Protein AF-A0A1B6LFN4-F1 (afdb_monomer_lite)

Secondary structure (DSSP, 8-state):
-HHHHHHHHHHHHHHHTSPPEEEEEESSSSTHHHHHHHHHHTT--EEEEEEP-TTHHHHHHHHHHHHH---HHHHHHHHHHIIIIIHHHHHHHHHHHHHHTTTSSSTTS--HHHHHHHHHHTT--

Radius of gyration: 20.37 Å; chains: 1; bounding box: 42×38×55 Å

Sequence (125 aa):
CLRAHYQSSRLSDHIAMAPKTKLSYFNCVGLGEPIRFLLAYLGRDYEDDRFEHDVWDEIKPKLAKHQNEKNEAVKKELKGPLFNTTVPFYMSRLEAHVKANNGFLANGKLSWADLYFAAISDYLN

Structure (mmCIF, N/CA/C/O backbone):
data_AF-A0A1B6LFN4-F1
#
_entry.id   AF-A0A1B6LFN4-F1
#
loop_
_atom_site.group_PDB
_atom_site.id
_atom_site.type_symbol
_atom_site.label_atom_id
_atom_site.label_alt_id
_atom_site.label_comp_id
_atom_site.label_asym_id
_atom_site.label_entity_id
_atom_site.label_seq_id
_atom_site.pdbx_PDB_ins_code
_atom_site.Cartn_x
_atom_site.Cartn_y
_atom_site.Cartn_z
_atom_site.occupancy
_atom_site.B_iso_or_equiv
_atom_site.auth_seq_id
_atom_site.auth_comp_id
_atom_site.auth_asym_id
_atom_site.auth_atom_id
_atom_site.pdbx_PDB_model_num
ATOM 1 N N . CYS A 1 1 ? -18.422 -26.304 31.445 1.00 51.56 1 CYS A N 1
ATOM 2 C CA . CYS A 1 1 ? -19.515 -25.540 30.800 1.00 51.56 1 CYS A CA 1
ATOM 3 C C . CYS A 1 1 ? -19.458 -24.025 31.057 1.00 51.56 1 CYS A C 1
ATOM 5 O O . CYS A 1 1 ? -19.534 -23.281 30.093 1.00 51.56 1 CYS A O 1
ATOM 7 N N . LEU A 1 2 ? -19.235 -23.531 32.286 1.00 49.59 2 LEU A N 1
ATOM 8 C CA . LEU A 1 2 ? -19.248 -22.079 32.594 1.00 49.59 2 LEU A CA 1
ATOM 9 C C . LEU A 1 2 ? -18.127 -21.233 31.942 1.00 49.59 2 LEU A C 1
ATOM 11 O O . LEU A 1 2 ? -18.329 -20.060 31.647 1.00 49.59 2 LEU A O 1
AT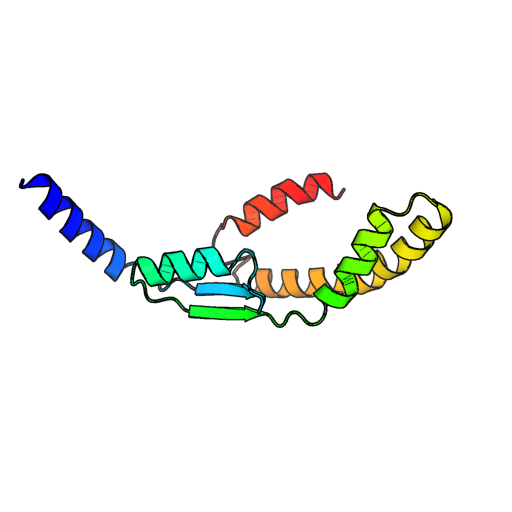OM 15 N N . ARG A 1 3 ? -16.955 -21.820 31.666 1.00 48.22 3 ARG A N 1
ATOM 16 C CA . ARG A 1 3 ? -15.791 -21.097 31.109 1.00 48.22 3 ARG A CA 1
ATOM 17 C C . ARG A 1 3 ? -15.963 -20.699 29.633 1.00 48.22 3 ARG A C 1
ATOM 19 O O . ARG A 1 3 ? -15.493 -19.641 29.234 1.00 48.22 3 ARG A O 1
ATOM 26 N N . ALA A 1 4 ? -16.688 -21.507 28.856 1.00 52.56 4 ALA A N 1
ATOM 27 C CA . ALA A 1 4 ? -16.955 -21.250 27.438 1.00 52.56 4 ALA A CA 1
ATOM 28 C C . ALA A 1 4 ? -17.954 -20.096 27.237 1.00 52.56 4 ALA A C 1
ATOM 30 O O . ALA A 1 4 ? -17.734 -19.228 26.396 1.00 52.56 4 ALA A O 1
ATOM 31 N N . HIS A 1 5 ? -18.998 -20.026 28.071 1.00 51.31 5 HIS A N 1
ATOM 32 C CA . HIS A 1 5 ? -19.948 -18.910 28.045 1.00 51.31 5 HIS A CA 1
ATOM 33 C C . HIS A 1 5 ? -19.293 -17.584 28.460 1.00 51.31 5 HIS A C 1
ATOM 35 O O . HIS A 1 5 ? -19.515 -16.572 27.800 1.00 51.31 5 HIS A O 1
ATOM 41 N N . TYR A 1 6 ? -18.416 -17.608 29.472 1.00 45.56 6 TYR A N 1
ATOM 42 C CA . TYR A 1 6 ? -17.692 -16.422 29.948 1.00 45.56 6 TYR A CA 1
ATOM 43 C C . TYR A 1 6 ? -16.686 -15.861 28.927 1.00 45.56 6 TYR A C 1
ATOM 45 O O . TYR A 1 6 ? -16.519 -14.648 28.812 1.00 45.56 6 TYR A O 1
ATOM 53 N N . GLN A 1 7 ? -16.022 -16.728 28.154 1.00 54.47 7 GLN A N 1
ATOM 54 C CA . GLN A 1 7 ? -15.172 -16.283 27.044 1.00 54.47 7 GLN A CA 1
ATOM 55 C C . GLN A 1 7 ? -15.991 -15.726 25.876 1.00 54.47 7 GLN A C 1
ATOM 57 O O . GLN A 1 7 ? -15.546 -14.760 25.265 1.00 54.47 7 GLN A O 1
AT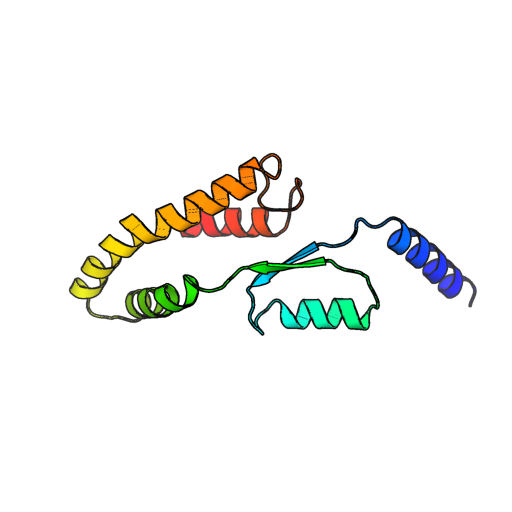OM 62 N N . SER A 1 8 ? -17.184 -16.269 25.596 1.00 59.12 8 SER A N 1
ATOM 63 C CA . SER A 1 8 ? -18.035 -15.761 24.509 1.00 59.12 8 SER A CA 1
ATOM 64 C C . SER A 1 8 ? -18.579 -14.353 24.780 1.00 59.12 8 SER A C 1
ATOM 66 O O . SER A 1 8 ? -18.550 -13.523 23.877 1.00 59.12 8 SER A O 1
ATOM 68 N N . SER A 1 9 ? -18.972 -14.045 26.025 1.00 60.75 9 SER A N 1
ATOM 69 C CA . SER A 1 9 ? -19.511 -12.726 26.388 1.00 60.75 9 SER A CA 1
ATOM 70 C C . SER A 1 9 ? -18.433 -11.639 26.394 1.00 60.75 9 SER A C 1
ATOM 72 O O . SER A 1 9 ? -18.638 -10.538 25.898 1.00 60.75 9 SER A O 1
ATOM 74 N N . ARG A 1 10 ? -17.227 -11.962 26.877 1.00 60.88 10 ARG A N 1
ATOM 75 C CA . ARG A 1 10 ? -16.098 -11.023 26.846 1.00 60.88 10 ARG A CA 1
ATOM 76 C C . ARG A 1 10 ? -15.603 -10.777 25.413 1.00 60.88 10 ARG A C 1
ATOM 78 O O . ARG A 1 10 ? -15.139 -9.686 25.098 1.00 60.88 10 ARG A O 1
ATOM 85 N N . LEU A 1 11 ? -15.711 -11.777 24.534 1.00 60.88 11 LEU A N 1
ATOM 86 C CA . LEU A 1 11 ? -15.366 -11.634 23.120 1.00 60.88 11 LEU A CA 1
ATOM 87 C C . LEU A 1 11 ? -16.353 -10.712 22.392 1.00 60.88 11 LEU A C 1
ATOM 89 O O . LEU A 1 11 ? -15.908 -9.867 21.621 1.00 60.88 11 LEU A O 1
ATOM 93 N N . SER A 1 12 ? -17.659 -10.814 22.668 1.00 60.84 12 SER A N 1
ATOM 94 C CA . SER A 1 12 ? -18.659 -9.893 22.109 1.00 60.84 12 SER A CA 1
ATOM 95 C C . SER A 1 12 ? -18.449 -8.448 22.566 1.00 60.84 12 SER A C 1
ATOM 97 O O . SER A 1 12 ? -18.557 -7.540 21.745 1.00 60.84 12 SER A O 1
ATOM 99 N N . ASP A 1 13 ? -18.044 -8.230 23.820 1.00 61.59 13 ASP A N 1
ATOM 100 C CA . ASP A 1 13 ? -17.765 -6.885 24.341 1.00 61.59 13 ASP A CA 1
ATOM 101 C C . ASP A 1 13 ? -16.533 -6.255 23.663 1.00 61.59 13 ASP A C 1
ATOM 103 O O . ASP A 1 13 ? -16.547 -5.089 23.265 1.00 61.59 13 ASP A O 1
ATOM 107 N N . HIS A 1 14 ? -15.474 -7.044 23.442 1.00 63.03 14 HIS A N 1
ATOM 108 C CA . HIS A 1 14 ? -14.301 -6.595 22.686 1.00 63.03 14 HIS A CA 1
ATOM 109 C C . HIS A 1 14 ? -14.595 -6.365 21.197 1.00 63.03 14 HIS A C 1
ATOM 111 O O . HIS A 1 14 ? -13.951 -5.517 20.582 1.00 63.03 14 HIS A O 1
ATOM 117 N N . ILE A 1 15 ? -15.547 -7.096 20.607 1.00 60.38 15 ILE A N 1
ATOM 118 C CA . ILE A 1 15 ? -15.993 -6.882 19.222 1.00 60.38 15 ILE A CA 1
ATOM 119 C C . ILE A 1 15 ? -16.805 -5.583 19.113 1.00 60.38 15 ILE A C 1
ATOM 121 O O . ILE A 1 15 ? -16.595 -4.836 18.163 1.00 60.38 15 ILE A O 1
ATOM 125 N N . ALA A 1 16 ? -17.655 -5.274 20.098 1.00 58.19 16 ALA A N 1
ATOM 126 C CA . ALA A 1 16 ? -18.464 -4.053 20.123 1.00 58.19 16 ALA A CA 1
ATOM 127 C C . ALA A 1 16 ? -17.640 -2.769 20.353 1.00 58.19 16 ALA A C 1
ATOM 129 O O . ALA A 1 16 ? -18.002 -1.707 19.851 1.00 58.19 16 ALA A O 1
ATOM 130 N N . MET A 1 17 ? -16.523 -2.855 21.086 1.00 59.88 17 MET A N 1
ATOM 131 C CA . MET A 1 17 ? -15.594 -1.736 21.313 1.00 59.88 17 MET A CA 1
ATOM 132 C C . MET A 1 17 ? -14.462 -1.633 20.278 1.00 59.88 17 MET A C 1
ATOM 134 O O . MET A 1 17 ? -13.660 -0.697 20.343 1.00 59.88 17 MET A O 1
ATOM 138 N N . ALA A 1 18 ? -14.341 -2.589 19.352 1.00 60.31 18 ALA A N 1
ATOM 139 C CA . ALA A 1 18 ? -13.284 -2.549 18.353 1.00 60.31 18 ALA A CA 1
ATOM 140 C C . ALA A 1 18 ? -13.550 -1.415 17.346 1.00 60.31 18 ALA A C 1
ATOM 142 O O . ALA A 1 18 ? -14.679 -1.265 16.872 1.00 60.31 18 ALA A O 1
ATOM 143 N N . PRO A 1 19 ? -12.529 -0.622 16.980 1.00 69.31 19 PRO A N 1
ATOM 144 C CA . PRO A 1 19 ? -12.674 0.339 15.897 1.00 69.31 19 PRO A CA 1
ATOM 145 C C . PRO A 1 19 ? -13.108 -0.395 14.622 1.00 69.31 19 PRO A C 1
ATOM 147 O O . PRO A 1 19 ? -12.589 -1.475 14.316 1.00 69.31 19 PRO A O 1
ATOM 150 N N . LYS A 1 20 ? -14.062 0.188 13.882 1.00 70.00 20 LYS A N 1
ATOM 151 C CA . LYS A 1 20 ? -14.493 -0.338 12.580 1.00 70.00 20 LYS A CA 1
ATOM 152 C C . LYS A 1 20 ? -13.256 -0.568 11.719 1.00 70.00 20 LYS A C 1
ATOM 154 O O . LYS A 1 20 ? -12.433 0.329 11.549 1.00 70.00 20 LYS A O 1
ATOM 159 N N . THR A 1 21 ? -13.085 -1.798 11.251 1.00 77.25 21 THR A N 1
ATOM 160 C CA . THR A 1 21 ? -11.874 -2.182 10.529 1.00 77.25 21 THR A CA 1
ATOM 161 C C . THR A 1 21 ? -12.006 -1.709 9.087 1.00 77.25 21 THR A C 1
ATOM 163 O O . THR A 1 21 ? -12.927 -2.118 8.387 1.00 77.25 21 THR A O 1
ATOM 166 N N . LYS A 1 22 ? -11.112 -0.820 8.652 1.00 80.88 22 LYS A N 1
ATOM 167 C CA . LYS A 1 22 ? -11.024 -0.377 7.260 1.00 80.88 22 LYS A CA 1
ATOM 168 C C . LYS A 1 22 ? -10.058 -1.292 6.507 1.00 80.88 22 LYS A C 1
ATOM 170 O O . LYS A 1 22 ? -8.897 -1.410 6.898 1.00 80.88 22 LYS A O 1
ATOM 175 N N . LEU A 1 23 ? -10.538 -1.955 5.459 1.00 81.12 23 LEU A N 1
ATOM 176 C CA . LEU A 1 23 ? -9.740 -2.753 4.536 1.00 81.12 23 LEU A CA 1
ATOM 177 C C . LEU A 1 23 ? -9.473 -1.921 3.285 1.00 81.12 23 LEU A C 1
ATOM 179 O O . LEU A 1 23 ? -10.347 -1.773 2.440 1.00 81.12 23 LEU A O 1
ATOM 183 N N . SER A 1 24 ? -8.253 -1.408 3.165 1.00 79.25 24 SER A N 1
ATOM 184 C CA . SER A 1 24 ? -7.812 -0.708 1.962 1.00 79.25 24 SER A CA 1
ATOM 185 C C . SER A 1 24 ? -7.006 -1.660 1.069 1.00 79.25 24 SER A C 1
ATOM 187 O O . SER A 1 24 ? -5.905 -2.069 1.443 1.00 79.25 24 SER A O 1
ATOM 189 N N . TYR A 1 25 ? -7.546 -2.051 -0.091 1.00 76.31 25 TYR A N 1
ATOM 190 C CA . TYR A 1 25 ? -6.876 -2.967 -1.028 1.00 76.31 25 TYR A CA 1
ATOM 191 C C . TYR A 1 25 ? -7.204 -2.649 -2.491 1.00 76.31 25 TYR A C 1
ATOM 193 O O . TYR A 1 25 ? -8.114 -1.887 -2.795 1.00 76.31 25 TYR A O 1
ATOM 201 N N . PHE A 1 26 ? -6.455 -3.233 -3.424 1.00 72.62 26 PHE A N 1
ATOM 202 C CA . PHE A 1 26 ? -6.702 -3.064 -4.854 1.00 72.62 26 PHE A CA 1
ATOM 203 C C . PHE A 1 26 ? -8.087 -3.575 -5.274 1.00 72.62 26 PHE A C 1
ATOM 205 O O . PHE A 1 26 ? -8.612 -4.541 -4.703 1.00 72.62 26 PHE A O 1
ATOM 212 N N . ASN A 1 27 ? -8.640 -2.967 -6.326 1.00 73.06 27 ASN A N 1
ATOM 213 C CA . ASN A 1 27 ? -9.852 -3.429 -7.003 1.00 73.06 27 ASN A CA 1
ATOM 214 C C . ASN A 1 27 ? -9.602 -4.701 -7.848 1.00 73.06 27 ASN A C 1
ATOM 216 O O . ASN A 1 27 ? -9.872 -4.750 -9.044 1.00 73.06 27 ASN A O 1
ATOM 220 N N . CYS A 1 28 ? -9.032 -5.740 -7.237 1.00 66.25 28 CYS A N 1
ATOM 221 C CA . CYS A 1 28 ? -8.776 -7.029 -7.869 1.00 66.25 28 CYS A CA 1
ATOM 222 C C . CYS A 1 28 ? -9.011 -8.187 -6.889 1.00 66.25 28 CYS A C 1
ATOM 224 O O . CYS A 1 28 ? -8.971 -8.020 -5.664 1.00 66.25 28 CYS A O 1
ATOM 226 N N . VAL A 1 29 ? -9.226 -9.387 -7.438 1.00 65.44 29 VAL A N 1
ATOM 227 C CA . VAL A 1 29 ? -9.452 -10.640 -6.686 1.00 65.44 29 VAL A CA 1
ATOM 228 C C . VAL A 1 29 ? -8.113 -11.239 -6.209 1.00 65.44 29 VAL A C 1
ATOM 230 O O . VAL A 1 29 ? -7.802 -12.404 -6.438 1.00 65.44 29 VAL A O 1
ATOM 233 N N . GLY A 1 30 ? -7.256 -10.387 -5.635 1.00 72.31 30 GLY A N 1
ATOM 234 C CA . GLY A 1 30 ? -5.899 -10.711 -5.187 1.00 72.31 30 GLY A CA 1
ATOM 235 C C . GLY A 1 30 ? -5.835 -11.120 -3.714 1.00 72.31 30 GLY A C 1
ATOM 236 O O . GLY A 1 30 ? -6.747 -11.745 -3.180 1.00 72.31 30 GLY A O 1
ATOM 237 N N . LEU A 1 31 ? -4.765 -10.722 -3.017 1.00 75.56 31 LEU A N 1
ATOM 238 C CA . LEU A 1 31 ? -4.564 -11.072 -1.599 1.00 75.56 31 LEU A CA 1
ATOM 239 C C . LEU A 1 31 ? -5.604 -10.438 -0.659 1.00 75.56 31 LEU A C 1
ATOM 241 O O . LEU A 1 31 ? -5.736 -10.872 0.481 1.00 75.56 31 LEU A O 1
ATOM 245 N N . GLY A 1 32 ? -6.351 -9.435 -1.127 1.00 76.44 32 GLY A N 1
ATOM 246 C CA . GLY A 1 32 ? -7.460 -8.845 -0.383 1.00 76.44 32 GLY A CA 1
ATOM 247 C C . GLY A 1 32 ? -8.681 -9.759 -0.289 1.00 76.44 32 GLY A C 1
ATOM 248 O O . GLY A 1 32 ? -9.426 -9.668 0.681 1.00 76.44 32 GLY A O 1
ATOM 249 N N . GLU A 1 33 ? -8.877 -10.677 -1.238 1.00 80.25 33 GLU A N 1
ATOM 250 C CA . GLU A 1 33 ? -10.100 -11.481 -1.296 1.00 80.25 33 GLU A CA 1
ATOM 251 C C . GLU A 1 33 ? -10.216 -12.507 -0.154 1.00 80.25 33 GLU A C 1
ATOM 253 O O . GLU A 1 33 ? -11.264 -12.552 0.493 1.00 80.25 33 GLU A O 1
ATOM 258 N N . PRO A 1 34 ? -9.158 -13.259 0.212 1.00 82.31 34 PRO A N 1
ATOM 259 C CA . PRO A 1 34 ? -9.195 -14.103 1.406 1.00 82.31 34 PRO A CA 1
ATOM 260 C C . PRO A 1 34 ? -9.512 -13.320 2.687 1.00 82.31 34 PRO A C 1
ATOM 262 O O . PRO A 1 34 ? -10.192 -13.835 3.571 1.00 82.31 34 PRO A O 1
ATOM 265 N N . ILE A 1 35 ? -9.056 -12.066 2.780 1.00 82.69 35 ILE A N 1
ATOM 266 C CA . ILE A 1 35 ? -9.315 -11.197 3.934 1.00 82.69 35 ILE A CA 1
ATOM 267 C C . ILE A 1 35 ? -10.793 -10.787 3.964 1.00 82.69 35 ILE A C 1
ATOM 269 O O . ILE A 1 35 ? -11.423 -10.889 5.015 1.00 82.69 35 ILE A O 1
ATOM 273 N N . ARG A 1 36 ? -11.379 -10.410 2.818 1.00 85.62 36 ARG A N 1
ATOM 274 C CA . ARG A 1 36 ? -12.821 -10.122 2.699 1.00 85.62 36 ARG A CA 1
ATOM 275 C C . ARG A 1 36 ? -13.677 -11.326 3.077 1.00 85.62 36 ARG A C 1
ATOM 277 O O . ARG A 1 36 ? -14.616 -11.181 3.858 1.00 85.62 36 ARG A O 1
ATOM 284 N N . PHE A 1 37 ? -13.325 -12.517 2.589 1.00 84.94 37 PHE A N 1
ATOM 285 C CA . PHE A 1 37 ? -14.013 -13.757 2.954 1.00 84.94 37 PHE A CA 1
ATOM 286 C C . PHE A 1 37 ? -13.938 -14.042 4.450 1.00 84.94 37 PHE A C 1
ATOM 288 O O . PHE A 1 37 ? -14.946 -14.404 5.053 1.00 84.94 37 PHE A O 1
ATOM 295 N N . LEU A 1 38 ? -12.769 -13.854 5.064 1.00 83.12 38 LEU A N 1
ATOM 296 C CA . LEU A 1 38 ? -12.595 -14.060 6.497 1.00 83.12 38 LEU A CA 1
ATOM 297 C C . LEU A 1 38 ? -13.463 -13.087 7.307 1.00 83.12 38 LEU A C 1
ATOM 299 O O . LEU A 1 38 ? -14.122 -13.493 8.262 1.00 83.12 38 LEU A O 1
ATOM 303 N N . LEU A 1 39 ? -13.493 -11.812 6.911 1.00 84.38 39 LEU A N 1
ATOM 304 C CA . LEU A 1 39 ? -14.304 -10.784 7.565 1.00 84.38 39 LEU A CA 1
ATOM 305 C C . LEU A 1 39 ? -15.807 -11.069 7.423 1.00 84.38 39 LEU A C 1
ATOM 307 O O . LEU A 1 39 ? -16.533 -10.977 8.414 1.00 84.38 39 LEU A O 1
ATOM 311 N N . ALA A 1 40 ? -16.250 -11.499 6.237 1.00 84.38 40 ALA A N 1
ATOM 312 C CA . ALA A 1 40 ? -17.634 -11.892 5.976 1.00 84.38 40 ALA A CA 1
ATOM 313 C C . ALA A 1 40 ? -18.044 -13.157 6.750 1.00 84.38 40 ALA A C 1
ATOM 315 O O . ALA A 1 40 ? -19.105 -13.180 7.367 1.00 84.38 40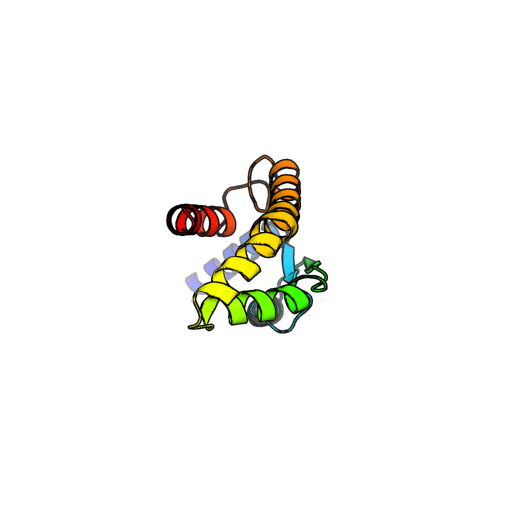 ALA A O 1
ATOM 316 N N . TYR A 1 41 ? -17.190 -14.187 6.780 1.00 79.00 41 TYR A N 1
ATOM 317 C CA . TYR A 1 41 ? -17.432 -15.422 7.537 1.00 79.00 41 TYR A CA 1
ATOM 318 C C . TYR A 1 41 ? -17.567 -15.160 9.041 1.00 79.00 41 TYR A C 1
ATOM 320 O O . TYR A 1 41 ? -18.397 -15.764 9.716 1.00 79.00 41 TYR A O 1
ATOM 328 N N . LEU A 1 42 ? -16.763 -14.235 9.568 1.00 81.31 42 LEU A N 1
ATOM 329 C CA . LEU A 1 42 ? -16.806 -13.827 10.971 1.00 81.31 42 LEU A CA 1
ATOM 330 C C . LEU A 1 42 ? -17.955 -12.855 11.289 1.00 81.31 42 LEU A C 1
ATOM 332 O O . LEU A 1 42 ? -18.115 -12.496 12.455 1.00 81.31 42 LEU A O 1
ATOM 336 N N . GLY A 1 43 ? -18.723 -12.411 10.287 1.00 80.38 43 GLY A N 1
ATOM 337 C CA . GLY A 1 43 ? -19.834 -11.474 10.458 1.00 80.38 43 GLY A CA 1
ATOM 338 C C . GLY A 1 43 ? -19.414 -10.113 11.020 1.00 80.38 43 GLY A C 1
ATOM 339 O O . GLY A 1 43 ? -20.193 -9.494 11.740 1.00 80.38 43 GLY A O 1
ATOM 340 N N . ARG A 1 44 ? -18.177 -9.660 10.759 1.00 77.75 44 ARG A N 1
ATOM 341 C CA . ARG A 1 44 ? -17.731 -8.323 11.178 1.00 77.75 44 ARG A CA 1
ATOM 342 C C . ARG A 1 44 ? -18.068 -7.291 10.114 1.00 77.75 44 ARG A C 1
ATOM 344 O O . ARG A 1 44 ? -17.729 -7.479 8.949 1.00 77.75 44 ARG A O 1
ATOM 351 N N . ASP A 1 45 ? -18.602 -6.158 10.551 1.00 79.19 45 ASP A N 1
ATOM 352 C CA . ASP A 1 45 ? -18.718 -4.972 9.709 1.00 79.19 45 ASP A CA 1
ATOM 353 C C . ASP A 1 45 ? -17.325 -4.383 9.426 1.00 79.19 45 ASP A C 1
ATOM 355 O O . ASP A 1 45 ? -16.524 -4.164 10.343 1.00 79.19 45 ASP A O 1
ATOM 359 N N . TYR A 1 46 ? -17.033 -4.114 8.153 1.00 85.25 46 TYR A N 1
ATOM 360 C CA . TYR A 1 46 ? -15.785 -3.498 7.700 1.00 85.25 46 TYR A CA 1
ATOM 361 C C . TYR A 1 46 ? -16.038 -2.542 6.528 1.00 85.25 46 TYR A C 1
ATOM 363 O O . TYR A 1 46 ? -17.032 -2.667 5.814 1.00 85.25 46 TYR A O 1
ATOM 371 N N . GLU A 1 47 ? -15.143 -1.573 6.340 1.00 84.88 47 GLU A N 1
ATOM 372 C CA . GLU A 1 47 ? -15.174 -0.624 5.217 1.00 84.88 47 GLU A CA 1
ATOM 373 C C . GLU A 1 47 ? -14.184 -1.091 4.135 1.00 84.88 47 GLU A C 1
ATOM 375 O O . GLU A 1 47 ? -12.996 -1.206 4.428 1.00 84.88 47 GLU A O 1
ATOM 380 N N . ASP A 1 48 ? -14.656 -1.399 2.918 1.00 83.50 48 ASP A N 1
ATOM 381 C CA . ASP A 1 48 ? -13.830 -1.854 1.776 1.00 83.50 48 ASP A CA 1
ATOM 382 C C . ASP A 1 48 ? -13.452 -0.657 0.890 1.00 83.50 48 ASP A C 1
ATOM 384 O O . ASP A 1 48 ? -14.219 -0.228 0.028 1.00 83.50 48 ASP A O 1
ATOM 388 N N . ASP A 1 49 ? -12.268 -0.104 1.131 1.00 82.75 49 ASP A N 1
ATOM 389 C CA . ASP A 1 49 ? -11.705 1.030 0.402 1.00 82.75 49 ASP A CA 1
ATOM 390 C C . ASP A 1 49 ? -10.845 0.520 -0.758 1.00 82.75 49 ASP A C 1
ATOM 392 O O . ASP A 1 49 ? -9.765 -0.050 -0.566 1.00 82.75 49 ASP A O 1
ATOM 396 N N . ARG A 1 50 ? -11.362 0.663 -1.980 1.00 80.56 50 ARG A N 1
ATOM 397 C CA . ARG A 1 50 ? -10.761 0.071 -3.176 1.00 80.56 50 ARG A CA 1
ATOM 398 C C . ARG A 1 50 ? -9.884 1.071 -3.907 1.00 80.56 50 ARG A C 1
ATOM 400 O O . ARG A 1 50 ? -10.360 2.099 -4.377 1.00 80.56 50 ARG A O 1
ATOM 407 N N . PHE A 1 51 ? -8.614 0.720 -4.072 1.00 71.31 51 PHE A N 1
ATOM 408 C CA . PHE A 1 51 ? -7.705 1.475 -4.924 1.00 71.31 51 PHE A CA 1
ATOM 409 C C . PHE A 1 51 ? -7.864 1.055 -6.384 1.00 71.31 51 PHE A C 1
ATOM 411 O O . PHE A 1 51 ? -7.788 -0.136 -6.706 1.00 71.31 51 PHE A O 1
ATOM 418 N N . GLU A 1 52 ? -8.028 2.047 -7.253 1.00 66.31 52 GLU A N 1
ATOM 419 C CA . GLU A 1 52 ? -8.000 1.874 -8.702 1.00 66.31 52 GLU A CA 1
ATOM 420 C C . GLU A 1 52 ? -6.603 1.413 -9.167 1.00 66.31 52 GLU A C 1
ATOM 422 O O . GLU A 1 52 ? -5.562 1.899 -8.702 1.00 66.31 52 GLU A O 1
ATOM 427 N N . HIS A 1 53 ? -6.590 0.371 -10.002 1.00 60.38 53 HIS A N 1
ATOM 428 C CA . HIS A 1 53 ? -5.422 -0.469 -10.320 1.00 60.38 53 HIS A CA 1
ATOM 429 C C . HIS A 1 53 ? -4.635 0.019 -11.553 1.00 60.38 53 HIS A C 1
ATOM 431 O O . HIS A 1 53 ? -3.679 -0.614 -12.000 1.00 60.38 53 HIS A O 1
ATOM 437 N N . ASP A 1 54 ? -5.015 1.178 -12.077 1.00 60.56 54 ASP A N 1
ATOM 438 C CA . ASP A 1 54 ? -4.790 1.647 -13.449 1.00 60.56 54 ASP A CA 1
ATOM 439 C C . ASP A 1 54 ? -3.312 1.677 -13.836 1.00 60.56 54 ASP A C 1
ATOM 441 O O . ASP A 1 54 ? -2.935 1.416 -14.972 1.00 60.56 54 ASP A O 1
ATOM 445 N N . VAL A 1 55 ? -2.450 1.977 -12.865 1.00 57.25 55 VAL A N 1
ATOM 446 C CA . VAL A 1 55 ? -1.020 2.176 -13.108 1.00 57.25 55 VAL A CA 1
ATOM 447 C C . VAL A 1 55 ? -0.228 0.870 -12.923 1.00 57.25 55 VAL A C 1
ATOM 449 O O . VAL A 1 55 ? 0.800 0.663 -13.569 1.00 57.25 55 VAL A O 1
ATOM 452 N N . TRP A 1 56 ? -0.693 -0.058 -12.075 1.00 57.53 56 TRP A N 1
ATOM 453 C CA . TRP A 1 56 ? 0.063 -1.278 -11.755 1.00 57.53 56 TRP A CA 1
ATOM 454 C C . TRP A 1 56 ? 0.135 -2.253 -12.936 1.00 57.53 56 TRP A C 1
ATOM 456 O O . TRP A 1 56 ? 1.176 -2.881 -13.150 1.00 57.53 56 TRP A O 1
ATOM 466 N N . ASP A 1 57 ? -0.922 -2.324 -13.747 1.00 63.72 57 ASP A N 1
ATOM 467 C CA . ASP A 1 57 ? -0.974 -3.192 -14.929 1.00 63.72 57 ASP A CA 1
ATOM 468 C C . ASP A 1 57 ? -0.009 -2.759 -16.039 1.00 63.72 57 ASP A C 1
ATOM 470 O O . ASP A 1 57 ? 0.510 -3.602 -16.771 1.00 63.72 57 ASP A O 1
ATOM 474 N N . GLU A 1 58 ? 0.329 -1.471 -16.123 1.00 64.94 58 GLU A N 1
ATOM 475 C CA . GLU A 1 58 ? 1.337 -0.981 -17.070 1.00 64.94 58 GLU A CA 1
ATOM 476 C C . GLU A 1 58 ? 2.774 -1.232 -16.598 1.00 64.94 58 GLU A C 1
ATOM 478 O O . GLU A 1 58 ? 3.708 -1.351 -17.399 1.00 64.94 58 GLU A O 1
ATOM 483 N N . ILE A 1 59 ? 2.969 -1.271 -15.284 1.00 64.00 59 ILE A N 1
ATOM 484 C CA . ILE A 1 59 ? 4.281 -1.277 -14.637 1.00 64.00 59 ILE A CA 1
ATOM 485 C C . ILE A 1 59 ? 4.770 -2.696 -14.392 1.00 64.00 59 ILE A C 1
ATOM 487 O O . ILE A 1 59 ? 5.937 -3.002 -14.648 1.00 64.00 59 ILE A O 1
ATOM 491 N N . LYS A 1 60 ? 3.880 -3.586 -13.950 1.00 65.69 60 LYS A N 1
ATOM 492 C CA . LYS A 1 60 ? 4.186 -4.990 -13.672 1.00 65.69 60 LYS A CA 1
ATOM 493 C C . LYS A 1 60 ? 4.861 -5.712 -14.848 1.00 65.69 60 LYS A C 1
ATOM 495 O O . LYS A 1 60 ? 5.894 -6.337 -14.606 1.00 65.69 60 LYS A O 1
ATOM 500 N N . PRO A 1 61 ? 4.394 -5.616 -16.111 1.00 70.06 61 PRO A N 1
ATOM 501 C CA . PRO A 1 61 ? 5.093 -6.238 -17.234 1.00 70.06 61 PRO A CA 1
ATOM 502 C C . PRO A 1 61 ? 6.458 -5.590 -17.513 1.00 70.06 61 PRO A C 1
ATOM 504 O O 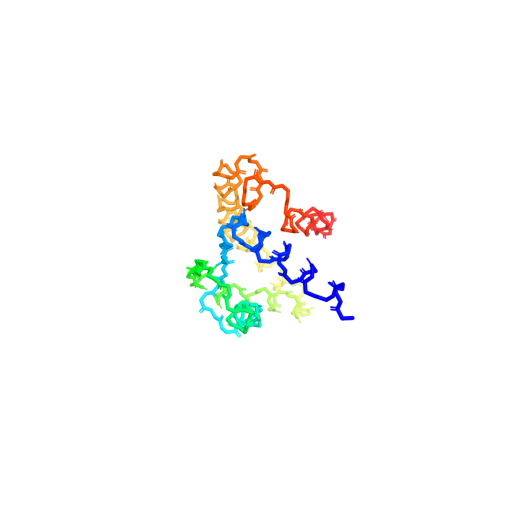. PRO A 1 61 ? 7.392 -6.295 -17.887 1.00 70.06 61 PRO A O 1
ATOM 507 N N . LYS A 1 62 ? 6.625 -4.279 -17.278 1.00 65.75 62 LYS A N 1
ATOM 508 C CA . LYS A 1 62 ? 7.910 -3.574 -17.456 1.00 65.75 62 LYS A CA 1
ATOM 509 C C . LYS A 1 62 ? 8.942 -3.991 -16.399 1.00 65.75 62 LYS A C 1
ATOM 511 O O . LYS A 1 62 ? 10.097 -4.236 -16.746 1.00 65.75 62 LYS A O 1
ATOM 516 N N . LEU A 1 63 ? 8.530 -4.142 -15.137 1.00 65.31 63 LEU A N 1
ATOM 517 C CA . LEU A 1 63 ? 9.376 -4.672 -14.059 1.00 65.31 63 LEU A CA 1
ATOM 518 C C . LEU A 1 63 ? 9.689 -6.154 -14.244 1.00 65.31 63 LEU A C 1
ATOM 520 O O . LEU A 1 63 ? 10.847 -6.544 -14.118 1.00 65.31 63 LEU A O 1
ATOM 524 N N . ALA A 1 64 ? 8.689 -6.968 -14.595 1.00 63.75 64 ALA A N 1
ATOM 525 C CA . ALA A 1 64 ? 8.893 -8.383 -14.884 1.00 63.75 64 ALA A CA 1
ATOM 526 C C . ALA A 1 64 ? 9.861 -8.569 -16.059 1.00 63.75 64 ALA A C 1
ATOM 528 O O . ALA A 1 64 ? 10.715 -9.451 -16.015 1.00 63.75 64 ALA A O 1
ATOM 529 N N . LYS A 1 65 ? 9.791 -7.703 -17.078 1.00 63.75 65 LYS A N 1
ATOM 530 C CA . LYS A 1 65 ? 10.780 -7.668 -18.155 1.00 63.75 65 LYS A CA 1
ATOM 531 C C . LYS A 1 65 ? 12.160 -7.285 -17.619 1.00 63.75 65 LYS A C 1
ATOM 533 O O . LYS A 1 65 ? 13.095 -8.043 -17.809 1.00 63.75 65 LYS A O 1
ATOM 538 N N . HIS A 1 66 ? 12.300 -6.194 -16.863 1.00 61.12 66 HIS A N 1
ATOM 539 C CA . HIS A 1 66 ? 13.589 -5.795 -16.276 1.00 61.12 66 HIS A CA 1
ATOM 540 C C . HIS A 1 66 ? 14.243 -6.882 -15.396 1.00 61.12 66 HIS A C 1
ATOM 542 O O . HIS A 1 66 ? 15.466 -7.039 -15.406 1.00 61.12 66 HIS A O 1
ATOM 548 N N . GLN A 1 67 ? 13.446 -7.620 -14.621 1.00 58.94 67 GLN A N 1
ATOM 549 C CA . GLN A 1 67 ? 13.933 -8.683 -13.740 1.00 58.94 67 GLN A CA 1
ATOM 550 C C . GLN A 1 67 ? 14.335 -9.952 -14.505 1.00 58.94 67 GLN A C 1
ATOM 552 O O . GLN A 1 67 ? 15.315 -10.588 -14.122 1.00 58.94 67 GLN A O 1
ATOM 557 N N . ASN A 1 68 ? 13.624 -10.297 -15.584 1.00 59.31 68 ASN A N 1
ATOM 558 C CA . ASN A 1 68 ? 13.838 -11.542 -16.332 1.00 59.31 68 ASN A CA 1
ATOM 559 C C . ASN A 1 68 ? 14.707 -11.385 -17.598 1.00 59.31 68 ASN A C 1
ATOM 561 O O . ASN A 1 68 ? 15.148 -12.387 -18.162 1.00 59.31 68 ASN A O 1
ATOM 565 N N . GLU A 1 69 ? 14.969 -10.158 -18.058 1.00 62.50 69 GLU A N 1
ATOM 566 C CA . GLU A 1 69 ? 15.781 -9.886 -19.250 1.00 62.50 69 GLU A CA 1
ATOM 567 C C . GLU A 1 69 ? 17.276 -10.108 -18.957 1.00 62.50 69 GLU A C 1
ATOM 569 O O . GLU A 1 69 ? 17.872 -9.443 -18.106 1.00 62.50 69 GLU A O 1
ATOM 574 N N . LYS A 1 70 ? 17.899 -11.044 -19.685 1.00 62.62 70 LYS A N 1
ATOM 575 C CA . LYS A 1 70 ? 19.322 -11.408 -19.525 1.00 62.62 70 LYS A CA 1
ATOM 576 C C . LYS A 1 70 ? 20.285 -10.468 -20.265 1.00 62.62 70 LYS A C 1
ATOM 578 O O . LYS A 1 70 ? 21.488 -10.537 -20.042 1.00 62.62 70 LYS A O 1
ATOM 583 N N . ASN A 1 71 ? 19.775 -9.606 -21.150 1.00 66.31 71 ASN A N 1
ATOM 584 C CA . ASN A 1 71 ? 20.573 -8.652 -21.920 1.00 66.31 71 ASN A CA 1
ATOM 585 C C . ASN A 1 71 ? 20.792 -7.351 -21.121 1.00 66.31 71 ASN A C 1
ATOM 587 O O . ASN A 1 71 ? 19.859 -6.573 -20.901 1.00 66.31 71 ASN A O 1
ATOM 591 N N . GLU A 1 72 ? 22.034 -7.107 -20.692 1.00 62.66 72 GLU A N 1
ATOM 592 C CA . GLU A 1 72 ? 22.400 -5.988 -19.812 1.00 62.66 72 GLU A CA 1
ATOM 593 C C . GLU A 1 72 ? 22.123 -4.597 -20.408 1.00 62.66 72 GLU A C 1
ATOM 595 O O . GLU A 1 72 ? 21.798 -3.668 -19.663 1.00 62.66 72 GLU A O 1
ATOM 600 N N . ALA A 1 73 ? 22.188 -4.443 -21.736 1.00 65.56 73 ALA A N 1
ATOM 601 C CA . ALA A 1 73 ? 21.958 -3.159 -22.402 1.00 65.56 73 ALA A CA 1
ATOM 602 C C . ALA A 1 73 ? 20.489 -2.710 -22.287 1.00 65.56 73 ALA A C 1
ATOM 604 O O . ALA A 1 73 ? 20.205 -1.590 -21.865 1.00 65.56 73 ALA A O 1
ATOM 605 N N . VAL A 1 74 ? 19.548 -3.624 -22.541 1.00 64.62 74 VAL A N 1
ATOM 606 C CA . VAL A 1 74 ? 18.099 -3.366 -22.434 1.00 64.62 74 VAL A CA 1
ATOM 607 C C . VAL A 1 74 ? 17.687 -3.164 -20.973 1.00 64.62 74 VAL A C 1
ATOM 609 O O . VAL A 1 74 ? 16.848 -2.317 -20.658 1.00 64.62 74 VAL A O 1
ATOM 612 N N . LYS A 1 75 ? 18.330 -3.886 -20.045 1.00 60.28 75 LYS A N 1
ATOM 613 C CA . LYS A 1 75 ? 18.126 -3.711 -18.603 1.00 60.28 75 LYS A CA 1
ATOM 614 C C . LYS A 1 75 ? 18.504 -2.300 -18.151 1.00 60.28 75 LYS A C 1
ATOM 616 O O . LYS A 1 75 ? 17.797 -1.728 -17.323 1.00 60.28 75 LYS A O 1
ATOM 621 N N . LYS A 1 76 ? 19.584 -1.735 -18.700 1.00 62.53 76 LYS A N 1
ATOM 622 C CA . LYS A 1 76 ? 20.065 -0.382 -18.387 1.00 62.53 76 LYS A CA 1
ATOM 623 C C . LYS A 1 76 ? 19.148 0.706 -18.952 1.00 62.53 76 LYS A C 1
ATOM 625 O O . LYS A 1 76 ? 18.859 1.659 -18.234 1.00 62.53 76 LYS A O 1
ATOM 630 N N . GLU A 1 77 ? 18.629 0.534 -20.166 1.00 66.56 77 GLU A N 1
ATOM 631 C CA . GLU A 1 77 ? 17.676 1.484 -20.762 1.00 66.56 77 GLU A CA 1
ATOM 632 C C . GLU A 1 77 ? 16.325 1.501 -20.035 1.00 66.56 77 GLU A C 1
ATOM 634 O O . GLU A 1 77 ? 15.746 2.565 -19.831 1.00 66.56 77 GLU A O 1
ATOM 639 N N . LEU A 1 78 ? 15.860 0.347 -19.544 1.00 64.31 78 LEU A N 1
ATOM 640 C CA . LEU A 1 78 ? 14.623 0.246 -18.763 1.00 64.31 78 LEU A CA 1
ATOM 641 C C . LEU A 1 78 ? 14.735 0.831 -17.345 1.00 64.31 78 LEU A C 1
ATOM 643 O O . LEU A 1 78 ? 13.713 1.226 -16.781 1.00 64.31 78 LEU A O 1
ATOM 647 N N . LYS A 1 79 ? 15.944 0.930 -16.763 1.00 64.31 79 LYS A N 1
ATOM 648 C CA . LYS A 1 79 ? 16.138 1.582 -15.450 1.00 64.31 79 LYS A CA 1
ATOM 649 C C . LYS A 1 79 ? 15.738 3.055 -15.492 1.00 64.31 79 LYS A C 1
ATOM 651 O O . LYS A 1 79 ? 15.102 3.528 -14.558 1.00 64.31 79 LYS A O 1
ATOM 656 N N . GLY A 1 80 ? 16.075 3.762 -16.570 1.00 67.69 80 GLY A N 1
ATOM 657 C CA . GLY A 1 80 ? 15.837 5.203 -16.705 1.00 67.69 80 GLY A CA 1
ATOM 658 C C . GLY A 1 80 ? 14.387 5.623 -16.421 1.00 67.69 80 GLY A C 1
ATOM 659 O O . GLY A 1 80 ? 14.144 6.318 -15.436 1.00 67.69 80 GLY A O 1
ATOM 660 N N . PRO A 1 81 ? 13.399 5.193 -17.225 1.00 66.88 81 PRO A N 1
ATOM 661 C CA . PRO A 1 81 ? 12.002 5.568 -17.010 1.00 66.88 81 PRO A CA 1
ATOM 662 C C . PRO A 1 81 ? 11.439 5.012 -15.691 1.00 66.88 81 PRO A C 1
ATOM 664 O O . PRO A 1 81 ? 10.615 5.662 -15.053 1.00 66.88 81 PRO A O 1
ATOM 667 N N . LEU A 1 82 ? 11.912 3.854 -15.221 1.00 66.00 82 LEU A N 1
ATOM 668 C CA . LEU A 1 82 ? 11.436 3.274 -13.965 1.00 66.00 82 LEU A CA 1
ATOM 669 C C . LEU A 1 82 ? 11.784 4.158 -12.756 1.00 66.00 82 LEU A C 1
ATOM 671 O O . LEU A 1 82 ? 10.907 4.479 -11.956 1.00 66.00 82 LEU A O 1
ATOM 675 N N . PHE A 1 83 ? 13.037 4.603 -12.653 1.00 69.81 83 PHE A N 1
ATOM 676 C CA . PHE A 1 83 ? 13.486 5.437 -11.536 1.00 69.81 83 PHE A CA 1
ATOM 677 C C . PHE A 1 83 ? 13.113 6.917 -11.689 1.00 69.81 83 PHE A C 1
ATOM 679 O O . PHE A 1 83 ? 12.951 7.592 -10.679 1.00 69.81 83 PHE A O 1
ATOM 686 N N . ASN A 1 84 ? 12.920 7.419 -12.914 1.00 74.12 84 ASN A N 1
ATOM 687 C CA . ASN A 1 84 ? 12.651 8.845 -13.135 1.00 74.12 84 ASN A CA 1
ATOM 688 C C . ASN A 1 84 ? 11.165 9.209 -13.123 1.00 74.12 84 ASN A C 1
ATOM 690 O O . ASN A 1 84 ? 10.821 10.312 -12.710 1.00 74.12 84 ASN A O 1
ATOM 694 N N . THR A 1 85 ? 10.276 8.328 -13.590 1.00 75.94 85 THR A N 1
ATOM 695 C CA . THR A 1 85 ? 8.835 8.634 -13.633 1.00 75.94 85 THR A CA 1
ATOM 696 C C . THR A 1 85 ? 8.065 7.814 -12.616 1.00 75.94 85 THR A C 1
ATOM 698 O O . THR A 1 85 ? 7.241 8.342 -11.875 1.00 75.94 85 THR A O 1
ATOM 701 N N . THR A 1 86 ? 8.359 6.517 -12.549 1.00 71.75 86 THR A N 1
ATOM 702 C CA . THR A 1 86 ? 7.512 5.572 -11.823 1.00 71.75 86 THR A CA 1
ATOM 703 C C . THR A 1 86 ? 7.777 5.631 -10.321 1.00 71.75 86 THR A C 1
ATOM 705 O O . THR A 1 86 ? 6.843 5.817 -9.547 1.00 71.75 86 THR A O 1
ATOM 708 N N . VAL A 1 87 ? 9.041 5.548 -9.892 1.00 77.94 87 VAL A N 1
ATOM 709 C CA . VAL A 1 87 ? 9.401 5.615 -8.463 1.00 77.94 87 VAL A CA 1
ATOM 710 C C . VAL A 1 87 ? 8.920 6.919 -7.800 1.00 77.94 87 VAL A C 1
ATOM 712 O O . VAL A 1 87 ? 8.239 6.821 -6.777 1.00 77.94 87 VAL A O 1
ATOM 715 N N . PRO A 1 88 ? 9.149 8.121 -8.371 1.00 83.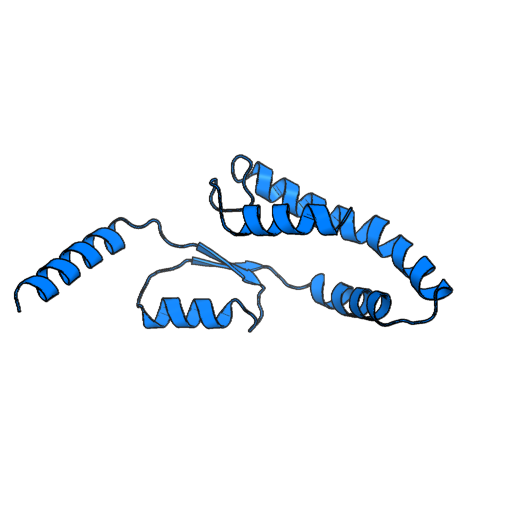75 88 PRO A N 1
ATOM 716 C CA . PRO A 1 88 ? 8.669 9.365 -7.770 1.00 83.75 88 PRO A CA 1
ATOM 717 C C . PRO A 1 88 ? 7.142 9.442 -7.687 1.00 83.75 88 PRO A C 1
ATOM 719 O O . PRO A 1 88 ? 6.611 9.947 -6.701 1.00 83.75 88 PRO A O 1
ATOM 722 N N . PHE A 1 89 ? 6.421 8.894 -8.672 1.00 82.38 89 PHE A N 1
ATOM 723 C CA . PHE A 1 89 ? 4.958 8.854 -8.650 1.00 82.38 89 PHE A CA 1
ATOM 724 C C . PHE A 1 89 ? 4.426 8.079 -7.434 1.00 82.38 89 PHE A C 1
ATOM 726 O O . PHE A 1 89 ? 3.603 8.609 -6.684 1.00 82.38 89 PHE A O 1
ATOM 733 N N . TYR A 1 90 ? 4.924 6.866 -7.176 1.00 76.88 90 TYR A N 1
ATOM 734 C CA . TYR A 1 90 ? 4.493 6.081 -6.010 1.00 76.88 90 TYR A CA 1
ATOM 735 C C . TYR A 1 90 ? 4.989 6.658 -4.689 1.00 76.88 90 TYR A C 1
ATOM 737 O O . TYR A 1 90 ? 4.221 6.698 -3.728 1.00 76.88 90 TYR A O 1
ATOM 745 N N . MET A 1 91 ? 6.227 7.156 -4.643 1.00 84.00 91 MET A N 1
ATOM 746 C CA . MET A 1 91 ? 6.749 7.800 -3.437 1.00 84.00 91 MET A CA 1
ATOM 747 C C . MET A 1 91 ? 5.932 9.039 -3.063 1.00 84.00 91 MET A C 1
ATOM 749 O O . MET A 1 91 ? 5.598 9.204 -1.896 1.00 84.00 91 MET A O 1
ATOM 753 N N . SER A 1 92 ? 5.481 9.833 -4.041 1.00 83.88 92 SER A N 1
ATOM 754 C CA . SER A 1 92 ? 4.616 10.992 -3.774 1.00 83.88 92 SER A CA 1
ATOM 755 C C . SER A 1 92 ? 3.275 10.604 -3.129 1.00 83.88 92 SER A C 1
ATOM 757 O O . SER A 1 92 ? 2.781 11.300 -2.241 1.00 83.88 92 SER A O 1
ATOM 759 N N . ARG A 1 93 ? 2.701 9.457 -3.520 1.00 82.69 93 ARG A N 1
ATOM 760 C CA . ARG A 1 93 ? 1.467 8.925 -2.921 1.00 82.69 93 ARG A CA 1
ATOM 761 C C . ARG A 1 93 ? 1.709 8.381 -1.518 1.00 82.69 93 ARG A C 1
ATOM 763 O O . ARG A 1 93 ? 0.914 8.656 -0.623 1.00 82.69 93 ARG A O 1
ATOM 770 N N . LEU A 1 94 ? 2.798 7.640 -1.309 1.00 84.56 94 LEU A N 1
ATOM 771 C CA . LEU A 1 94 ? 3.167 7.143 0.018 1.00 84.56 94 LEU A CA 1
ATOM 772 C C . LEU A 1 94 ? 3.404 8.303 0.987 1.00 84.56 94 LEU A C 1
ATOM 774 O O . LEU A 1 94 ? 2.847 8.300 2.080 1.00 84.56 94 LEU A O 1
ATOM 778 N N . GLU A 1 95 ? 4.125 9.343 0.565 1.00 86.56 95 GLU A N 1
ATOM 779 C CA . GLU A 1 95 ? 4.298 10.559 1.361 1.00 86.56 95 GLU A CA 1
ATOM 780 C C . GLU A 1 95 ? 2.963 11.229 1.710 1.00 86.56 95 GLU A C 1
ATOM 782 O O . GLU A 1 95 ? 2.785 11.688 2.840 1.00 86.56 95 GLU A O 1
ATOM 787 N N . ALA A 1 96 ? 2.011 11.283 0.772 1.00 87.12 96 ALA A N 1
ATOM 788 C CA . ALA A 1 96 ? 0.680 11.824 1.038 1.00 87.12 96 ALA A CA 1
ATOM 789 C C . ALA A 1 96 ? -0.064 11.009 2.111 1.00 87.12 96 ALA A C 1
ATOM 791 O O . ALA A 1 96 ? -0.637 11.591 3.033 1.00 87.12 96 ALA A O 1
ATOM 792 N N . HIS A 1 97 ? -0.001 9.675 2.044 1.00 82.31 97 HIS A N 1
ATOM 793 C CA . HIS A 1 97 ? -0.587 8.800 3.060 1.00 82.31 97 HIS A CA 1
ATOM 794 C C . HIS A 1 97 ? 0.087 8.959 4.426 1.00 82.31 97 HIS A C 1
ATOM 796 O O . HIS A 1 97 ? -0.616 9.112 5.421 1.00 82.31 97 HIS A O 1
ATOM 802 N N . VAL A 1 98 ? 1.421 9.005 4.482 1.00 88.38 98 VAL A N 1
ATOM 803 C CA . VAL A 1 98 ? 2.180 9.212 5.729 1.00 88.38 98 VAL A CA 1
ATOM 804 C C . VAL A 1 98 ? 1.802 10.540 6.386 1.00 88.38 98 VAL A C 1
ATOM 806 O O . VAL A 1 98 ? 1.568 10.590 7.594 1.00 88.38 98 VAL A O 1
ATOM 809 N N . LYS A 1 99 ? 1.675 11.616 5.598 1.00 89.69 99 LYS A N 1
ATOM 810 C CA . LYS A 1 99 ? 1.236 12.931 6.095 1.00 89.69 99 LYS A CA 1
ATOM 811 C C . LYS A 1 99 ? -0.192 12.890 6.640 1.00 89.69 99 LYS A C 1
ATOM 813 O O . LYS A 1 99 ? -0.446 13.446 7.704 1.00 89.69 99 LYS A O 1
ATOM 818 N N . ALA A 1 100 ? -1.109 12.218 5.942 1.00 86.31 100 ALA A N 1
ATOM 819 C CA . ALA A 1 100 ? -2.502 12.085 6.372 1.00 86.31 100 ALA A CA 1
ATOM 820 C C . ALA A 1 100 ? -2.660 11.217 7.636 1.00 86.31 100 ALA A C 1
ATOM 822 O O . ALA A 1 100 ? -3.554 11.452 8.445 1.00 86.31 100 ALA A O 1
ATOM 823 N N . ASN A 1 101 ? -1.768 10.246 7.833 1.00 88.88 101 ASN A N 1
ATOM 824 C CA . ASN A 1 101 ? -1.819 9.257 8.908 1.00 88.88 101 ASN A CA 1
ATOM 825 C C . ASN A 1 101 ? -0.787 9.539 10.014 1.00 88.88 101 ASN A C 1
ATOM 827 O O . ASN A 1 101 ? -0.208 8.615 10.583 1.00 88.88 101 ASN A O 1
ATOM 831 N N . ASN A 1 102 ? -0.550 10.814 10.340 1.00 88.12 102 ASN A N 1
ATOM 832 C CA . ASN A 1 102 ? 0.275 11.229 11.482 1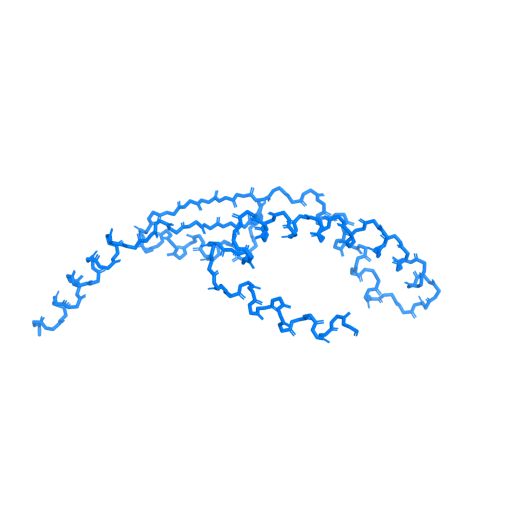.00 88.12 102 ASN A CA 1
ATOM 833 C C . ASN A 1 102 ? 1.681 10.584 11.519 1.00 88.12 102 ASN A C 1
ATOM 835 O O . ASN A 1 102 ? 2.190 10.244 12.586 1.00 88.12 102 ASN A O 1
ATOM 839 N N . GLY A 1 103 ? 2.293 10.378 10.350 1.00 87.31 103 GLY A N 1
ATOM 840 C CA . GLY A 1 103 ? 3.626 9.789 10.220 1.00 87.31 103 GLY A CA 1
ATOM 841 C C . GLY A 1 103 ? 3.666 8.269 10.033 1.00 87.31 103 GLY A C 1
ATOM 842 O O . GLY A 1 103 ? 4.759 7.726 9.916 1.00 87.31 103 GLY A O 1
ATOM 843 N N . PHE A 1 104 ? 2.521 7.585 9.966 1.00 86.00 104 PHE A N 1
ATOM 844 C CA . PHE A 1 104 ? 2.442 6.136 9.738 1.00 86.00 104 PHE A CA 1
ATOM 845 C C . PHE A 1 104 ? 1.831 5.814 8.377 1.00 86.00 104 PHE A C 1
ATOM 847 O O . PHE A 1 104 ? 1.055 6.594 7.837 1.00 86.00 104 PHE A O 1
ATOM 854 N N . LEU A 1 105 ? 2.129 4.648 7.812 1.00 81.50 105 LEU A N 1
ATOM 855 C CA . LEU A 1 105 ? 1.570 4.249 6.519 1.00 81.50 105 LEU A CA 1
ATOM 856 C C . LEU A 1 105 ? 0.071 3.934 6.599 1.00 81.50 105 LEU A C 1
ATOM 858 O O . LEU A 1 105 ? -0.645 4.151 5.622 1.00 81.50 105 LEU A O 1
ATOM 862 N N . ALA A 1 106 ? -0.437 3.493 7.753 1.00 78.31 106 ALA A N 1
ATOM 863 C CA . ALA A 1 106 ? -1.854 3.181 7.936 1.00 78.31 106 ALA A CA 1
ATOM 864 C C . ALA A 1 106 ? -2.375 3.553 9.335 1.00 78.31 106 ALA A C 1
ATOM 866 O O . ALA A 1 106 ? -1.642 3.534 10.317 1.00 78.31 106 ALA A O 1
ATOM 867 N N . ASN A 1 107 ? -3.677 3.848 9.439 1.00 76.38 107 ASN A N 1
ATOM 868 C CA . ASN A 1 107 ? -4.438 3.979 10.696 1.00 76.38 107 ASN A CA 1
ATOM 869 C C . ASN A 1 107 ? -3.912 4.991 11.738 1.00 76.38 107 ASN A C 1
ATOM 871 O O . ASN A 1 107 ? -4.328 4.943 12.899 1.00 76.38 107 ASN A O 1
ATOM 875 N N . GLY A 1 108 ? -3.002 5.894 11.367 1.00 83.31 108 GLY A N 1
ATOM 876 C CA . GLY A 1 108 ? -2.422 6.860 12.303 1.00 83.31 108 GLY A CA 1
ATOM 877 C C . GLY A 1 108 ? -1.503 6.253 13.370 1.00 83.31 108 GLY A C 1
ATOM 878 O O . GLY A 1 108 ? -1.190 6.933 14.348 1.00 83.31 108 GLY A O 1
ATOM 879 N N . LYS A 1 109 ? -1.138 4.968 13.250 1.00 84.50 109 LYS A N 1
ATOM 880 C CA . LYS A 1 109 ? -0.410 4.185 14.264 1.00 84.50 109 LYS A CA 1
ATOM 881 C C . LYS A 1 109 ? 0.473 3.132 13.593 1.00 84.50 109 LYS A C 1
ATOM 883 O O . LYS A 1 109 ? 0.187 2.723 12.474 1.00 84.50 109 LYS A O 1
ATOM 888 N N . LEU A 1 110 ? 1.478 2.631 14.317 1.00 84.44 110 LEU A N 1
ATOM 889 C CA . LEU A 1 110 ? 2.352 1.557 13.838 1.00 84.44 110 LEU A CA 1
ATOM 890 C C . LEU A 1 110 ? 1.534 0.342 13.377 1.00 84.44 110 LEU A C 1
ATOM 892 O O . LEU A 1 110 ? 0.761 -0.235 14.147 1.00 84.44 110 LEU A O 1
ATOM 896 N N . SER A 1 111 ? 1.740 -0.049 12.125 1.00 83.38 111 SER A N 1
ATOM 897 C CA . SER A 1 111 ? 1.044 -1.143 11.463 1.00 83.38 111 SER A CA 1
ATOM 898 C C . SER A 1 111 ? 2.030 -2.122 10.824 1.00 83.38 111 SER A C 1
ATOM 900 O O . SER A 1 111 ? 3.226 -1.857 10.698 1.00 83.38 111 SER A O 1
ATOM 902 N N . TRP A 1 112 ? 1.524 -3.271 10.373 1.00 79.88 112 TRP A N 1
ATOM 903 C CA . TRP A 1 112 ? 2.347 -4.228 9.634 1.00 79.88 112 TRP A CA 1
ATOM 904 C C . TRP A 1 112 ? 2.929 -3.631 8.338 1.00 79.88 112 TRP A C 1
ATOM 906 O O . TRP A 1 112 ? 4.023 -4.022 7.940 1.00 79.88 112 TRP A O 1
ATOM 916 N N . ALA A 1 113 ? 2.254 -2.653 7.720 1.00 79.31 113 ALA A N 1
ATOM 917 C CA . ALA A 1 113 ? 2.758 -1.975 6.526 1.00 79.31 113 ALA A CA 1
ATOM 918 C C . ALA A 1 113 ? 4.069 -1.219 6.804 1.00 79.31 113 ALA A C 1
ATOM 920 O O . ALA A 1 113 ? 4.995 -1.295 6.000 1.00 79.31 113 ALA A O 1
ATOM 921 N N . ASP A 1 114 ? 4.175 -0.561 7.963 1.00 79.44 114 ASP A N 1
ATOM 922 C CA . ASP A 1 114 ? 5.385 0.151 8.392 1.00 79.44 114 ASP A CA 1
ATOM 923 C C . ASP A 1 114 ? 6.555 -0.814 8.611 1.00 79.44 114 ASP A C 1
ATOM 925 O O . ASP A 1 114 ? 7.667 -0.572 8.145 1.00 79.44 114 ASP A O 1
ATOM 929 N N . LEU A 1 115 ? 6.292 -1.950 9.266 1.00 83.94 115 LEU A N 1
ATOM 930 C CA . LEU A 1 115 ? 7.303 -2.980 9.517 1.00 83.94 115 LEU A CA 1
ATOM 931 C C . LEU A 1 115 ? 7.787 -3.638 8.221 1.00 83.94 115 LEU A C 1
ATOM 933 O O . LEU A 1 115 ? 8.985 -3.845 8.041 1.00 83.94 115 LEU A O 1
ATOM 937 N N . TYR A 1 116 ? 6.862 -3.957 7.315 1.00 78.19 116 TYR A N 1
ATOM 938 C CA . TYR A 1 116 ? 7.182 -4.547 6.018 1.00 78.19 116 TYR A CA 1
ATOM 939 C C . TYR A 1 116 ? 8.011 -3.591 5.154 1.00 78.19 116 TYR A C 1
ATOM 941 O O . TYR A 1 116 ? 9.025 -3.996 4.586 1.00 78.19 116 TYR A O 1
ATOM 949 N N . PHE A 1 117 ? 7.617 -2.316 5.093 1.00 78.88 117 PHE A N 1
ATOM 950 C CA . PHE A 1 117 ? 8.344 -1.301 4.336 1.00 78.88 117 PHE A CA 1
ATOM 951 C C . PHE A 1 117 ? 9.751 -1.070 4.899 1.00 78.88 117 PHE A C 1
ATOM 953 O O . PHE A 1 117 ? 10.710 -1.074 4.133 1.00 78.88 117 PHE A O 1
ATOM 960 N N . ALA A 1 118 ? 9.899 -0.953 6.223 1.00 83.50 118 ALA A N 1
ATOM 961 C CA . ALA A 1 118 ? 11.207 -0.811 6.863 1.00 83.50 118 ALA A CA 1
ATOM 962 C C . ALA A 1 118 ? 12.129 -2.008 6.571 1.00 83.50 118 ALA A C 1
ATOM 964 O O . ALA A 1 118 ? 13.283 -1.814 6.203 1.00 83.50 118 ALA A O 1
ATOM 965 N N . ALA A 1 119 ? 11.610 -3.239 6.651 1.00 78.94 119 ALA A N 1
ATOM 966 C CA . ALA A 1 119 ? 12.387 -4.450 6.380 1.00 78.94 119 ALA A CA 1
ATOM 967 C C . ALA A 1 119 ? 12.856 -4.561 4.918 1.00 78.94 119 ALA A C 1
ATOM 969 O O . ALA A 1 119 ? 13.910 -5.130 4.645 1.00 78.94 119 ALA A O 1
ATOM 970 N N . ILE A 1 120 ? 12.074 -4.039 3.969 1.00 75.00 120 ILE A N 1
ATOM 971 C CA . ILE A 1 120 ? 12.422 -4.058 2.542 1.00 75.00 120 ILE A CA 1
ATOM 972 C C . ILE A 1 120 ? 13.277 -2.856 2.146 1.00 75.00 120 ILE A C 1
ATOM 974 O O . ILE A 1 120 ? 14.037 -2.954 1.187 1.00 75.00 120 ILE A O 1
ATOM 978 N N . SER A 1 121 ? 13.201 -1.742 2.875 1.00 70.00 121 SER A N 1
ATOM 979 C CA . SER A 1 121 ? 13.996 -0.544 2.589 1.00 70.00 121 SER A CA 1
ATOM 980 C C . SER A 1 121 ? 15.495 -0.848 2.554 1.00 70.00 121 SER A C 1
ATOM 982 O O . SER A 1 121 ? 16.184 -0.384 1.649 1.00 70.00 121 SER A O 1
ATOM 984 N N . ASP A 1 122 ? 15.988 -1.684 3.470 1.00 69.81 122 ASP A N 1
ATOM 985 C CA . ASP A 1 122 ? 17.396 -2.103 3.498 1.00 69.81 122 ASP A CA 1
ATOM 986 C C . ASP A 1 122 ? 17.784 -2.966 2.287 1.00 69.81 122 ASP A C 1
ATOM 988 O O . ASP A 1 122 ? 18.936 -2.960 1.863 1.00 69.81 122 ASP A O 1
ATOM 992 N N . TYR A 1 123 ? 16.824 -3.686 1.701 1.00 58.75 123 TYR A N 1
ATOM 993 C CA . TYR A 1 123 ? 17.022 -4.500 0.499 1.00 58.75 123 TYR A CA 1
ATOM 994 C C . TYR A 1 123 ? 17.017 -3.670 -0.797 1.00 58.75 123 TYR A C 1
ATOM 996 O O . TYR A 1 123 ? 17.485 -4.138 -1.833 1.00 58.75 123 TYR A O 1
ATOM 1004 N N . LEU A 1 124 ? 16.454 -2.458 -0.763 1.00 60.47 124 LEU A N 1
ATOM 1005 C CA . LEU A 1 124 ? 16.334 -1.568 -1.923 1.00 60.47 124 LEU A CA 1
ATOM 1006 C C . LEU A 1 124 ? 17.506 -0.580 -2.076 1.00 60.47 124 LEU A C 1
ATOM 1008 O O . LEU A 1 124 ? 17.539 0.129 -3.084 1.00 60.47 124 LEU A O 1
ATOM 1012 N N . ASN A 1 125 ? 18.428 -0.532 -1.107 1.00 50.69 125 ASN A N 1
ATOM 1013 C CA . ASN A 1 125 ? 19.655 0.277 -1.147 1.00 50.69 125 ASN A CA 1
ATOM 1014 C C . ASN A 1 125 ? 20.756 -0.337 -2.026 1.00 50.69 125 ASN A C 1
ATOM 1016 O O . ASN A 1 125 ? 20.873 -1.582 -2.074 1.00 50.69 125 ASN A O 1
#

pLDDT: mean 71.97, std 10.92, range [45.56, 89.69]

InterPro domains:
  IPR004045 Glutathione S-transferase, N-terminal [PS50404] (19-105)
  IPR004046 Glutathione S-transferase, C-terminal [PF14497] (62-124)
  IPR010987 Glutathione S-transferase, C-terminal-like [PS50405] (41-125)
  IPR036249 Thioredoxin-like superfamily [SSF52833] (17-65)
  IPR036282 Glutathione S-transferase, C-terminal domain superfamily [SSF47616] (58-124)
  IPR050213 Glutathione S-transferase superfamily [PTHR11571] (19-65)

Foldseek 3Di:
DVVVVVVVVVVVVCLVPDDAAEDEEEPDCPPVVVVVVVCVVVVGHHHYHYDYCVVVVVVVVLVVCLVPPPDVVVVVVSVVCCVPPVVVVVVVVQVVCCVVLCNESDDVDDDVVRVVCVVCVVVVD

Organism: NCBI:txid36148